Protein AF-A0AAE5A9V1-F1 (afdb_monomer)

Mean predicted aligned error: 4.21 Å

pLDDT: mean 91.87, std 10.23, range [45.25, 98.25]

Secondary structure (DSSP, 8-state):
---EEEE-SSHHHHHHHHHHTT---EEE-HHHHHHH-TTTT---SEEEE-GGGPSPPHHHHHHHGGGGTTTT-EEEE--PPPGGG--

Sequence (87 aa):
MRKVIVVAGGVERARVLAEELGIEGFHTSPRAIRDGGACRGLTADLILIDDTAWPLDEQAHGTLAPTLLGSGGQMYRLERISDEGRP

Structure (mmCIF, N/CA/C/O backbone):
data_AF-A0AAE5A9V1-F1
#
_entry.id   AF-A0AAE5A9V1-F1
#
loop_
_atom_site.group_PDB
_atom_site.id
_atom_site.type_symbol
_atom_site.label_atom_id
_atom_site.label_alt_id
_atom_site.label_comp_id
_atom_site.label_asym_id
_atom_site.label_entity_id
_atom_site.label_seq_id
_atom_site.pdbx_PDB_ins_code
_atom_site.Cartn_x
_atom_site.Cartn_y
_atom_site.Cartn_z
_atom_site.occupancy
_atom_site.B_iso_or_equiv
_atom_site.auth_seq_id
_atom_site.auth_comp_id
_atom_site.auth_asym_id
_atom_site.auth_atom_id
_atom_site.pdbx_PDB_model_num
ATOM 1 N N . MET A 1 1 ? -11.918 8.659 9.103 1.00 67.62 1 MET A N 1
ATOM 2 C CA . MET A 1 1 ? -11.427 8.250 7.769 1.00 67.62 1 MET A CA 1
ATOM 3 C C . MET A 1 1 ? -10.606 6.986 7.927 1.00 67.62 1 MET A C 1
ATOM 5 O O . MET A 1 1 ? -9.880 6.893 8.910 1.00 67.62 1 MET A O 1
ATOM 9 N N . ARG A 1 2 ? -10.770 6.017 7.022 1.00 85.88 2 ARG A N 1
ATOM 10 C CA . ARG A 1 2 ? -10.033 4.747 7.049 1.00 85.88 2 ARG A CA 1
ATOM 11 C C . ARG A 1 2 ? -8.614 4.982 6.525 1.00 85.88 2 ARG A C 1
ATOM 13 O O . ARG A 1 2 ? -8.462 5.610 5.485 1.00 85.88 2 ARG A O 1
ATOM 20 N N . LYS A 1 3 ? -7.588 4.518 7.235 1.00 95.19 3 LYS A N 1
ATOM 21 C CA . LYS A 1 3 ? -6.183 4.658 6.826 1.00 95.19 3 LYS A CA 1
ATOM 22 C C . LYS A 1 3 ? -5.851 3.556 5.828 1.00 95.19 3 LYS A C 1
ATOM 24 O O . LYS A 1 3 ? -5.739 2.394 6.219 1.00 95.19 3 LYS A O 1
ATOM 29 N N . VAL A 1 4 ? -5.718 3.907 4.554 1.00 97.69 4 VAL A N 1
ATOM 30 C CA . VAL A 1 4 ? -5.405 2.947 3.490 1.00 97.69 4 VAL A CA 1
ATOM 31 C C . VAL A 1 4 ? -3.966 3.134 3.026 1.00 97.69 4 VAL A C 1
ATOM 33 O O . VAL A 1 4 ? -3.520 4.264 2.831 1.00 97.69 4 VAL A O 1
ATOM 36 N N . ILE A 1 5 ? -3.242 2.032 2.840 1.00 98.06 5 ILE A N 1
ATOM 37 C CA . ILE A 1 5 ? -1.973 2.006 2.108 1.00 98.06 5 ILE A CA 1
ATOM 38 C C . ILE A 1 5 ? -2.221 1.309 0.772 1.00 98.06 5 ILE A C 1
ATOM 40 O O . ILE A 1 5 ? -2.749 0.200 0.744 1.00 98.06 5 ILE A O 1
ATOM 44 N N . VAL A 1 6 ? -1.818 1.935 -0.329 1.00 98.25 6 VAL A N 1
ATOM 45 C CA . VAL A 1 6 ? -1.858 1.340 -1.669 1.00 98.25 6 VAL A CA 1
ATOM 46 C C . VAL A 1 6 ? -0.428 1.067 -2.118 1.00 98.25 6 VAL A C 1
ATOM 48 O O . VAL A 1 6 ? 0.421 1.961 -2.113 1.00 98.25 6 VAL A O 1
ATOM 51 N N . VAL A 1 7 ? -0.154 -0.180 -2.484 1.00 98.25 7 VAL A N 1
ATOM 52 C CA . VAL A 1 7 ? 1.159 -0.671 -2.901 1.00 98.25 7 VAL A CA 1
ATOM 53 C C . VAL A 1 7 ? 1.063 -1.130 -4.347 1.00 98.25 7 VAL A C 1
ATOM 55 O O . VAL A 1 7 ? 0.237 -1.976 -4.669 1.00 98.25 7 VAL A O 1
ATOM 58 N N . ALA A 1 8 ? 1.926 -0.611 -5.211 1.00 98.12 8 ALA A N 1
ATOM 59 C CA . ALA A 1 8 ? 2.047 -1.077 -6.590 1.00 98.12 8 ALA A CA 1
ATOM 60 C C . ALA A 1 8 ? 3.513 -1.127 -7.030 1.00 98.12 8 ALA A C 1
ATOM 62 O O . ALA A 1 8 ? 4.406 -0.750 -6.267 1.00 98.12 8 ALA A O 1
ATOM 63 N N . GLY A 1 9 ? 3.790 -1.588 -8.255 1.00 96.75 9 GLY A N 1
ATOM 64 C CA . GLY A 1 9 ? 5.157 -1.672 -8.785 1.00 96.75 9 GLY A CA 1
ATOM 65 C C . GLY A 1 9 ? 5.920 -0.336 -8.720 1.00 96.75 9 GLY A C 1
ATOM 66 O O . GLY A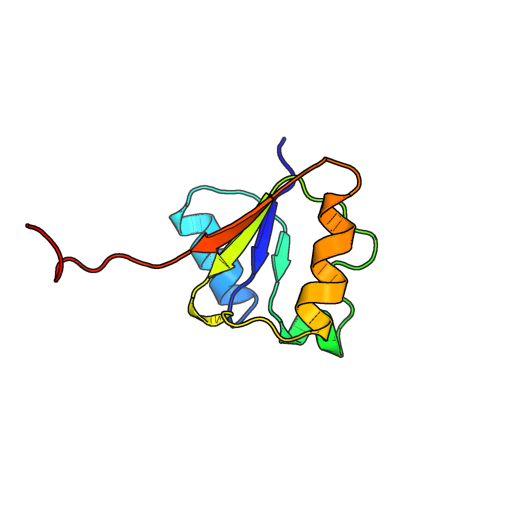 1 9 ? 7.144 -0.313 -8.590 1.00 96.75 9 GLY A O 1
ATOM 67 N N . GLY A 1 10 ? 5.193 0.788 -8.702 1.00 97.25 10 GLY A N 1
ATOM 68 C CA . GLY A 1 10 ? 5.712 2.132 -8.451 1.00 97.25 10 GLY A CA 1
ATOM 69 C C . GLY A 1 10 ? 4.721 3.009 -7.680 1.00 97.25 10 GLY A C 1
ATOM 70 O O . GLY A 1 10 ? 3.518 2.756 -7.691 1.00 97.25 10 GLY A O 1
ATOM 71 N N . VAL A 1 11 ? 5.228 4.073 -7.047 1.00 97.38 11 VAL A N 1
ATOM 72 C CA . VAL A 1 11 ? 4.411 5.029 -6.269 1.00 97.38 11 VAL A CA 1
ATOM 73 C C . VAL A 1 11 ? 3.350 5.697 -7.146 1.00 97.38 11 VAL A C 1
ATOM 75 O O . VAL A 1 11 ? 2.198 5.810 -6.742 1.00 97.38 11 VAL A O 1
ATOM 78 N N . GLU A 1 12 ? 3.719 6.076 -8.372 1.00 97.69 12 GLU A N 1
ATOM 79 C CA . GLU A 1 12 ? 2.785 6.693 -9.318 1.00 97.69 12 GLU A CA 1
ATOM 80 C C . GLU A 1 12 ? 1.672 5.725 -9.737 1.00 97.69 12 GLU A C 1
ATOM 82 O O . GLU A 1 12 ? 0.504 6.097 -9.766 1.00 97.69 12 GLU A O 1
ATOM 87 N N . ARG A 1 13 ? 2.002 4.446 -9.963 1.00 97.19 13 ARG A N 1
ATOM 88 C CA . ARG A 1 13 ? 0.997 3.409 -10.235 1.00 97.19 13 ARG A CA 1
ATOM 89 C C . ARG A 1 13 ? 0.043 3.227 -9.051 1.00 97.19 13 ARG A C 1
ATOM 91 O O . ARG A 1 13 ? -1.155 3.094 -9.270 1.00 97.19 13 ARG A O 1
ATOM 98 N N . ALA A 1 14 ? 0.553 3.256 -7.820 1.00 98.25 14 ALA A N 1
ATOM 99 C CA . ALA A 1 14 ? -0.276 3.167 -6.619 1.00 98.25 14 ALA A CA 1
ATOM 100 C C . ALA A 1 14 ? -1.222 4.371 -6.483 1.00 98.25 14 ALA A C 1
ATOM 102 O O . ALA A 1 14 ? -2.381 4.185 -6.123 1.00 98.25 14 ALA A O 1
ATOM 103 N N . ARG A 1 15 ? -0.756 5.582 -6.821 1.00 98.25 15 ARG A N 1
ATOM 104 C CA . ARG A 1 15 ? -1.586 6.797 -6.870 1.00 98.25 15 ARG A CA 1
ATOM 105 C C . ARG A 1 15 ? -2.706 6.662 -7.902 1.00 98.25 15 ARG A C 1
ATOM 107 O O . ARG A 1 15 ? -3.864 6.863 -7.560 1.00 98.25 15 ARG A O 1
ATOM 114 N N . VAL A 1 16 ? -2.372 6.266 -9.131 1.00 97.25 16 VAL A N 1
ATOM 115 C CA . VAL A 1 16 ? -3.358 6.053 -10.205 1.00 97.25 16 VAL A CA 1
ATOM 116 C C . VAL A 1 16 ? -4.381 4.985 -9.813 1.00 97.25 16 VAL A C 1
ATOM 118 O O . VAL A 1 16 ? -5.574 5.191 -9.993 1.00 97.25 16 VAL A O 1
ATOM 121 N N . LEU A 1 17 ? -3.947 3.868 -9.220 1.00 96.62 17 LEU A N 1
ATOM 122 C CA . LEU A 1 17 ? -4.865 2.830 -8.744 1.00 96.62 17 LEU A CA 1
ATOM 123 C C . LEU A 1 17 ? -5.806 3.349 -7.647 1.00 96.62 17 LEU A C 1
ATOM 125 O O . LEU A 1 17 ? -6.988 3.016 -7.645 1.00 96.62 17 LEU A O 1
ATOM 129 N N . ALA A 1 18 ? -5.300 4.164 -6.721 1.00 97.19 18 ALA A N 1
ATOM 130 C CA . ALA A 1 18 ? -6.122 4.781 -5.686 1.00 97.19 18 ALA A CA 1
ATOM 131 C C . ALA A 1 18 ? -7.195 5.703 -6.297 1.00 97.19 18 ALA A C 1
ATOM 133 O O . ALA A 1 18 ? -8.358 5.631 -5.903 1.00 97.19 18 ALA A O 1
ATOM 134 N N . GLU A 1 19 ? -6.830 6.488 -7.317 1.00 97.38 19 GLU A N 1
ATOM 135 C CA . GLU A 1 19 ? -7.760 7.334 -8.077 1.00 97.38 19 GLU A CA 1
ATOM 136 C C . GLU A 1 19 ? -8.813 6.517 -8.834 1.00 97.38 19 GLU A C 1
ATOM 138 O O . GLU A 1 19 ? -9.999 6.827 -8.741 1.00 97.38 19 GLU A O 1
ATOM 143 N N . GLU A 1 20 ? -8.410 5.442 -9.522 1.00 95.44 20 GLU A N 1
ATOM 144 C CA . GLU A 1 20 ? -9.325 4.523 -10.218 1.00 95.44 20 GLU A CA 1
ATOM 145 C C . GLU A 1 20 ? -10.371 3.918 -9.266 1.00 95.44 20 GLU A C 1
ATOM 147 O O . GLU A 1 20 ? -11.524 3.720 -9.650 1.00 95.44 20 GLU A O 1
ATOM 152 N N . LEU A 1 21 ? -9.977 3.628 -8.022 1.00 94.62 21 LEU A N 1
ATOM 153 C CA . LEU A 1 21 ? -10.846 3.030 -7.006 1.00 94.62 21 LEU A CA 1
ATOM 154 C C . LEU A 1 21 ? -11.613 4.065 -6.165 1.00 94.62 21 LEU A C 1
ATOM 156 O O . LEU A 1 21 ? -12.437 3.673 -5.337 1.00 94.62 21 LEU A O 1
ATOM 160 N N . GLY A 1 22 ? -11.354 5.365 -6.342 1.00 96.06 22 GLY A N 1
ATOM 161 C CA . GLY A 1 22 ? -11.941 6.424 -5.514 1.00 96.06 22 GLY A CA 1
ATOM 162 C C . GLY A 1 22 ? -11.520 6.346 -4.041 1.00 96.06 22 GLY A C 1
ATOM 163 O O . GLY A 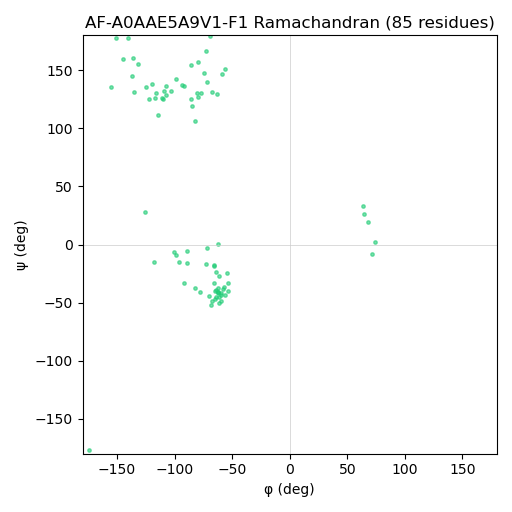1 22 ? -12.316 6.644 -3.150 1.00 96.06 22 GLY A O 1
ATOM 164 N N . ILE A 1 23 ? -10.291 5.898 -3.776 1.00 94.88 23 ILE A N 1
ATOM 165 C CA . ILE A 1 23 ? -9.743 5.701 -2.431 1.00 94.88 23 ILE A CA 1
ATOM 166 C C . ILE A 1 23 ? -8.676 6.760 -2.160 1.00 94.88 23 ILE A C 1
ATOM 168 O O . ILE A 1 23 ? -7.751 6.942 -2.942 1.00 94.88 23 ILE A O 1
ATOM 172 N N . GLU A 1 24 ? -8.754 7.407 -1.001 1.00 94.94 24 GLU A N 1
ATOM 173 C CA . GLU A 1 24 ? -7.667 8.238 -0.481 1.00 94.94 24 GLU A CA 1
ATOM 174 C C . GLU A 1 24 ? -6.751 7.406 0.426 1.00 94.94 24 GLU A C 1
ATOM 176 O O . GLU A 1 24 ? -7.222 6.628 1.263 1.00 94.94 24 GLU A O 1
ATOM 181 N N . GLY A 1 25 ? -5.432 7.564 0.290 1.00 94.81 25 GLY A N 1
ATOM 182 C CA . GLY A 1 25 ? -4.487 6.788 1.084 1.00 94.81 25 GLY A CA 1
ATOM 183 C C . GLY A 1 25 ? -3.025 7.179 0.907 1.00 94.81 25 GLY A C 1
ATOM 184 O O . GLY A 1 25 ? -2.672 8.123 0.203 1.00 94.81 25 GLY A O 1
ATOM 185 N N . PHE A 1 26 ? -2.158 6.433 1.587 1.00 97.12 26 PHE A N 1
ATOM 186 C CA . PHE A 1 26 ? -0.713 6.514 1.413 1.00 97.12 26 PHE A CA 1
ATOM 187 C C . PHE A 1 26 ? -0.286 5.614 0.249 1.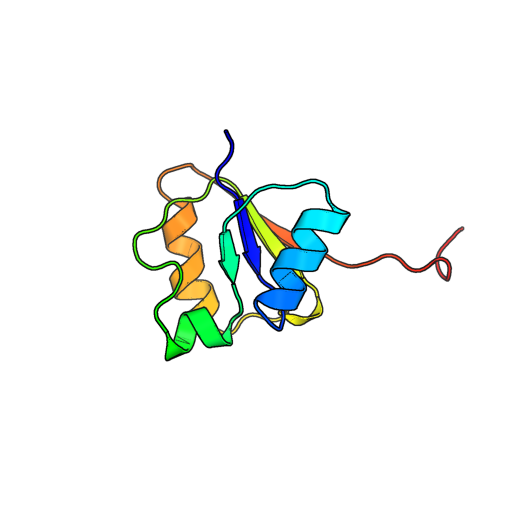00 97.12 26 PHE A C 1
ATOM 189 O O . PHE A 1 26 ? -0.577 4.419 0.251 1.00 97.12 26 PHE A O 1
ATOM 196 N N . HIS A 1 27 ? 0.418 6.169 -0.734 1.00 97.94 27 HIS A N 1
ATOM 197 C CA . HIS A 1 27 ? 0.830 5.451 -1.942 1.00 97.94 27 HIS A CA 1
ATOM 198 C C . HIS A 1 27 ? 2.307 5.073 -1.859 1.00 97.94 27 HIS A C 1
ATOM 200 O O . HIS A 1 27 ? 3.150 5.907 -1.529 1.00 97.94 27 HIS A O 1
ATOM 206 N N . THR A 1 28 ? 2.646 3.823 -2.167 1.00 98.12 28 THR A N 1
ATOM 207 C CA . THR A 1 28 ? 4.028 3.342 -2.072 1.00 98.12 28 THR A CA 1
ATOM 208 C C . THR A 1 28 ? 4.330 2.221 -3.069 1.00 98.12 28 THR A C 1
ATOM 210 O O . THR A 1 28 ? 3.465 1.766 -3.816 1.00 98.12 28 THR A O 1
ATOM 213 N N . SER A 1 29 ? 5.582 1.767 -3.076 1.00 97.81 29 SER A N 1
ATOM 214 C CA . SER A 1 29 ? 6.040 0.599 -3.824 1.00 97.81 29 SER A CA 1
ATOM 215 C C . SER A 1 29 ? 6.957 -0.285 -2.976 1.00 97.81 29 SER A C 1
ATOM 217 O O . SER A 1 29 ? 7.559 0.208 -2.015 1.00 97.81 29 SER A O 1
ATOM 219 N N . PRO A 1 30 ? 7.151 -1.569 -3.339 1.00 97.25 30 PRO A N 1
ATOM 220 C CA . PRO A 1 30 ? 8.102 -2.443 -2.652 1.00 97.25 30 PRO A CA 1
ATOM 221 C C . PRO A 1 30 ? 9.508 -1.835 -2.573 1.00 97.25 30 PRO A C 1
ATOM 223 O O . PRO A 1 30 ? 10.149 -1.873 -1.526 1.00 97.25 30 PRO A O 1
ATOM 226 N N . ARG A 1 31 ? 9.960 -1.174 -3.647 1.00 95.50 31 ARG A N 1
ATOM 227 C CA . ARG A 1 31 ? 11.255 -0.482 -3.670 1.00 95.50 31 ARG A CA 1
ATOM 228 C C . ARG A 1 31 ? 11.334 0.644 -2.634 1.00 95.50 31 ARG A C 1
ATOM 230 O O . ARG A 1 31 ? 12.325 0.738 -1.919 1.00 95.50 31 ARG A O 1
ATOM 237 N N . ALA A 1 32 ? 10.299 1.479 -2.526 1.00 95.44 32 ALA A N 1
ATOM 238 C CA . ALA A 1 32 ? 10.271 2.572 -1.552 1.00 95.44 32 ALA A CA 1
ATOM 239 C C . ALA A 1 32 ? 10.247 2.059 -0.101 1.00 95.44 32 ALA A C 1
ATOM 241 O O . ALA A 1 32 ? 10.840 2.674 0.786 1.00 95.44 32 ALA A O 1
ATOM 242 N N . ILE A 1 33 ? 9.601 0.915 0.139 1.00 94.56 33 ILE A N 1
ATOM 243 C CA . ILE A 1 33 ? 9.583 0.251 1.447 1.00 94.56 33 ILE A CA 1
ATOM 244 C C . ILE A 1 33 ? 10.979 -0.270 1.809 1.00 94.56 33 ILE A C 1
ATOM 246 O O . ILE A 1 33 ? 11.468 0.001 2.907 1.00 94.56 33 ILE A O 1
ATOM 250 N N . ARG A 1 34 ? 11.640 -0.977 0.883 1.00 91.69 34 ARG A N 1
ATOM 251 C CA . ARG A 1 34 ? 12.959 -1.573 1.130 1.00 91.69 34 ARG A CA 1
ATOM 252 C C . ARG A 1 34 ? 14.073 -0.543 1.280 1.00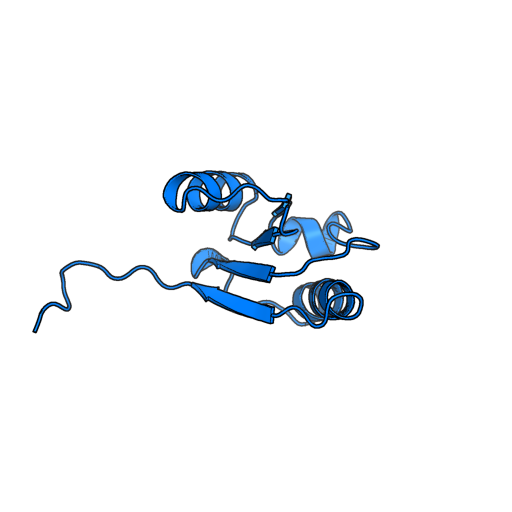 91.69 34 ARG A C 1
ATOM 254 O O . ARG A 1 34 ? 14.798 -0.582 2.271 1.00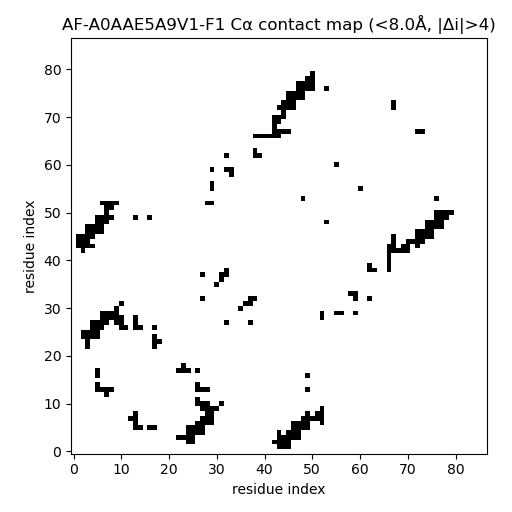 91.69 34 ARG A O 1
ATOM 261 N N . ASP A 1 35 ? 14.189 0.364 0.313 1.00 89.00 35 ASP A N 1
ATOM 262 C CA . ASP A 1 35 ? 15.348 1.257 0.184 1.00 89.00 35 ASP A CA 1
ATOM 263 C C . ASP A 1 35 ? 15.124 2.585 0.922 1.00 89.00 35 ASP A C 1
ATOM 265 O O . ASP A 1 35 ? 16.061 3.186 1.442 1.00 89.00 35 ASP A O 1
ATOM 269 N N . GLY A 1 36 ? 13.872 3.052 0.964 1.00 79.31 36 GLY A N 1
ATOM 270 C CA . GLY A 1 36 ? 13.495 4.351 1.527 1.00 79.31 36 GLY A CA 1
ATOM 271 C C . GLY A 1 36 ? 12.909 4.286 2.937 1.00 79.31 36 GLY A C 1
ATOM 272 O O . GLY A 1 36 ? 12.651 5.328 3.533 1.00 79.31 36 GLY A O 1
ATOM 273 N N . GLY A 1 37 ? 12.665 3.086 3.476 1.00 86.00 37 GLY A N 1
ATOM 274 C CA . GLY A 1 37 ? 12.046 2.908 4.791 1.00 86.00 37 GLY A CA 1
ATOM 275 C C . GLY A 1 37 ? 10.578 3.342 4.857 1.00 86.00 37 GLY A C 1
ATOM 276 O O . GLY A 1 37 ? 10.069 3.586 5.954 1.00 86.00 37 GLY A O 1
ATOM 277 N N . ALA A 1 38 ? 9.892 3.446 3.712 1.00 88.81 38 ALA A N 1
ATOM 278 C CA . ALA A 1 38 ? 8.477 3.799 3.670 1.00 88.81 38 ALA A CA 1
ATOM 279 C C . ALA A 1 38 ? 7.633 2.831 4.521 1.00 88.81 38 ALA A C 1
ATOM 281 O O . ALA A 1 38 ? 7.961 1.655 4.671 1.00 88.81 38 ALA A O 1
ATOM 282 N N . CYS A 1 39 ? 6.516 3.331 5.052 1.00 91.75 39 CYS A N 1
ATOM 283 C CA . CYS A 1 39 ? 5.576 2.612 5.926 1.00 91.75 39 CYS A CA 1
ATOM 284 C C . CYS A 1 39 ? 6.055 2.303 7.354 1.00 91.75 39 CYS A C 1
ATOM 286 O O . CYS A 1 39 ? 5.239 1.901 8.184 1.00 91.75 39 CYS A O 1
ATOM 288 N N . ARG A 1 40 ? 7.327 2.546 7.699 1.00 88.75 40 ARG A N 1
ATOM 289 C CA . ARG A 1 40 ? 7.797 2.394 9.086 1.00 88.75 40 ARG A CA 1
ATOM 290 C C . ARG A 1 40 ? 7.087 3.381 10.013 1.00 88.75 40 ARG A C 1
ATOM 292 O O . ARG A 1 40 ? 7.036 4.575 9.737 1.00 88.75 40 ARG A O 1
ATOM 299 N N . GLY A 1 41 ? 6.545 2.869 11.118 1.00 89.12 41 GLY A N 1
ATOM 300 C CA . GLY A 1 41 ? 5.813 3.666 12.109 1.00 89.12 41 GLY A CA 1
ATOM 301 C C . GLY A 1 41 ? 4.410 4.106 11.673 1.00 89.12 41 GLY A C 1
ATOM 302 O O . GLY A 1 41 ? 3.737 4.802 12.431 1.00 89.12 41 GLY A O 1
ATOM 303 N N . LEU A 1 42 ? 3.948 3.706 10.482 1.00 92.25 42 LEU A N 1
ATOM 304 C CA . LEU A 1 42 ? 2.578 3.975 10.053 1.00 92.25 42 LEU A CA 1
ATOM 305 C C . LEU A 1 42 ? 1.594 2.980 10.675 1.00 92.25 42 LEU A C 1
ATOM 307 O O . LEU A 1 42 ? 1.943 1.859 11.039 1.00 92.25 42 LEU A O 1
ATOM 311 N N . THR A 1 43 ? 0.334 3.404 10.745 1.00 94.56 43 THR A N 1
ATOM 312 C CA . THR A 1 43 ? -0.806 2.544 11.080 1.00 94.56 43 THR A CA 1
ATOM 313 C C . THR A 1 43 ? -1.786 2.553 9.916 1.00 94.56 43 THR A C 1
ATOM 315 O O . THR A 1 43 ? -2.044 3.613 9.344 1.00 94.56 43 THR A O 1
ATOM 318 N N . ALA A 1 44 ? -2.333 1.391 9.571 1.00 96.00 44 ALA A N 1
ATOM 319 C CA . ALA A 1 44 ? -3.271 1.226 8.469 1.00 96.00 44 ALA A CA 1
ATOM 320 C C . ALA A 1 44 ? -4.425 0.305 8.867 1.00 96.00 44 ALA A C 1
ATOM 322 O O . ALA A 1 44 ? -4.235 -0.658 9.599 1.00 96.00 44 ALA A O 1
ATOM 323 N N . ASP A 1 45 ? -5.620 0.588 8.360 1.00 96.88 45 ASP A N 1
ATOM 324 C CA . ASP A 1 45 ? -6.815 -0.253 8.511 1.00 96.88 45 ASP A CA 1
ATOM 325 C C . ASP A 1 45 ? -7.012 -1.175 7.293 1.00 96.88 45 ASP A C 1
ATOM 327 O O . ASP A 1 45 ? -7.840 -2.094 7.310 1.00 96.88 45 ASP A O 1
ATOM 331 N N . LEU A 1 46 ? -6.315 -0.870 6.195 1.00 97.31 46 LEU A N 1
ATOM 332 C CA . LEU A 1 46 ? -6.386 -1.576 4.924 1.00 97.31 46 LEU A CA 1
ATOM 333 C C . LEU A 1 46 ? -5.084 -1.386 4.138 1.00 97.31 46 LEU A C 1
ATOM 335 O O . LEU A 1 46 ? -4.587 -0.266 4.021 1.00 97.31 46 LEU A O 1
ATOM 339 N N . ILE A 1 47 ? -4.570 -2.466 3.560 1.00 98.00 47 ILE A N 1
ATOM 340 C CA . ILE A 1 47 ? -3.460 -2.441 2.606 1.00 98.00 47 ILE A CA 1
ATOM 341 C C . ILE A 1 47 ? -3.935 -3.097 1.312 1.00 98.00 47 ILE A C 1
ATOM 343 O O . ILE A 1 47 ? -4.408 -4.231 1.332 1.00 98.00 47 ILE A O 1
ATOM 347 N N . LEU A 1 48 ? -3.813 -2.387 0.197 1.00 98.12 48 LEU A N 1
ATOM 348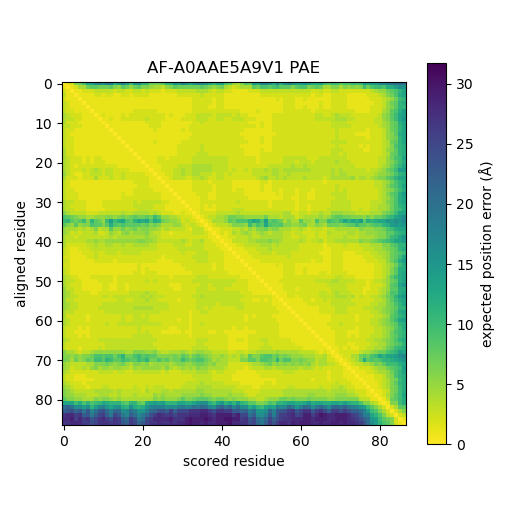 C CA . LEU A 1 48 ? -4.178 -2.864 -1.134 1.00 98.12 48 LEU A CA 1
ATOM 349 C C . LEU A 1 48 ? -2.912 -3.048 -1.964 1.00 98.12 48 LEU A C 1
ATOM 351 O O . LEU A 1 48 ? -2.118 -2.117 -2.073 1.00 98.12 48 LEU A O 1
ATOM 355 N N . ILE A 1 49 ? -2.718 -4.233 -2.534 1.00 98.19 49 ILE A N 1
ATOM 356 C CA . ILE A 1 49 ? -1.531 -4.581 -3.317 1.00 98.19 49 ILE A CA 1
ATOM 357 C C . ILE A 1 49 ? -1.951 -4.820 -4.761 1.00 98.19 49 ILE A C 1
ATOM 359 O O . ILE A 1 49 ? -2.630 -5.802 -5.041 1.00 98.19 49 ILE A O 1
ATOM 363 N N . ASP A 1 50 ? -1.540 -3.934 -5.664 1.00 97.00 50 ASP A N 1
ATOM 364 C CA . ASP A 1 50 ? -1.667 -4.115 -7.113 1.00 97.00 50 ASP A CA 1
ATOM 365 C C . ASP A 1 50 ? -0.918 -5.381 -7.546 1.00 97.00 50 ASP A C 1
ATOM 367 O O . ASP A 1 50 ? 0.142 -5.714 -7.005 1.00 97.00 50 ASP A O 1
ATOM 371 N N . ASP A 1 51 ? -1.432 -6.057 -8.564 1.00 95.25 51 ASP A N 1
ATOM 372 C CA . ASP A 1 51 ? -0.791 -7.222 -9.174 1.00 95.25 51 ASP A CA 1
ATOM 373 C C . ASP A 1 51 ? 0.654 -6.933 -9.615 1.00 95.25 51 ASP A C 1
ATOM 375 O O . ASP A 1 51 ? 1.522 -7.786 -9.450 1.00 95.25 51 ASP A O 1
ATOM 379 N N . THR A 1 52 ? 0.951 -5.707 -10.054 1.00 95.50 52 THR A N 1
ATOM 380 C CA . THR A 1 52 ? 2.308 -5.271 -10.430 1.00 95.50 52 THR A CA 1
ATOM 381 C C . THR A 1 52 ? 3.314 -5.231 -9.272 1.00 95.50 52 THR A C 1
ATOM 383 O O . THR A 1 52 ? 4.521 -5.175 -9.515 1.00 95.50 52 THR A O 1
ATOM 386 N N . ALA A 1 53 ? 2.854 -5.231 -8.016 1.00 96.75 53 ALA A N 1
ATOM 387 C CA . ALA A 1 53 ? 3.700 -5.358 -6.826 1.00 96.75 53 ALA A CA 1
ATOM 388 C C . ALA A 1 53 ? 3.742 -6.783 -6.265 1.00 96.75 53 ALA A C 1
ATOM 390 O O . ALA A 1 53 ? 4.513 -7.037 -5.340 1.00 96.75 53 ALA A O 1
ATOM 391 N N . TRP A 1 54 ? 2.904 -7.690 -6.769 1.00 95.44 54 TRP A N 1
ATOM 392 C CA . TRP A 1 54 ? 2.802 -9.049 -6.264 1.00 95.44 54 TRP A CA 1
ATOM 393 C C . TRP A 1 54 ? 3.714 -10.007 -7.055 1.00 95.44 54 TRP A C 1
ATOM 395 O O . TRP A 1 54 ? 3.733 -9.950 -8.283 1.00 95.44 54 TRP A O 1
ATOM 405 N N . PRO A 1 55 ? 4.435 -10.937 -6.398 1.00 95.75 55 PRO A N 1
ATOM 406 C CA . PRO A 1 55 ? 4.523 -11.138 -4.952 1.00 95.75 55 PRO A CA 1
ATOM 407 C C . PRO A 1 55 ? 5.373 -10.073 -4.247 1.00 95.75 55 PRO A C 1
ATOM 409 O O . PRO A 1 55 ? 6.374 -9.599 -4.783 1.00 95.75 55 PRO A O 1
ATOM 412 N N . LEU A 1 56 ? 5.001 -9.746 -3.005 1.00 95.25 56 LEU A N 1
ATOM 413 C CA . LEU A 1 56 ? 5.871 -8.970 -2.123 1.00 95.25 56 LEU A CA 1
ATOM 414 C C . LEU A 1 56 ? 7.050 -9.832 -1.670 1.00 95.25 56 LEU A C 1
ATOM 416 O O . LEU A 1 56 ? 6.873 -11.000 -1.323 1.00 95.25 56 LEU A O 1
ATOM 420 N N . ASP A 1 57 ? 8.238 -9.240 -1.604 1.00 94.31 57 ASP A N 1
ATOM 421 C CA . ASP A 1 57 ? 9.354 -9.868 -0.903 1.00 94.31 57 ASP A CA 1
ATOM 422 C C . ASP A 1 57 ? 9.173 -9.823 0.623 1.00 94.31 57 ASP A C 1
ATOM 424 O O . ASP A 1 57 ? 8.340 -9.091 1.171 1.00 94.31 57 ASP A O 1
ATOM 428 N N . GLU A 1 58 ? 9.990 -10.617 1.314 1.00 95.06 58 GLU A N 1
ATOM 429 C CA . GLU A 1 58 ? 9.956 -10.771 2.767 1.00 95.06 58 GLU A CA 1
ATOM 430 C C . GLU A 1 58 ? 10.151 -9.442 3.509 1.00 95.06 58 GLU A C 1
ATOM 432 O O . GLU A 1 58 ? 9.478 -9.187 4.506 1.00 95.06 58 GLU A O 1
ATOM 437 N N . GLN A 1 59 ? 11.021 -8.560 3.011 1.00 93.50 59 GLN A N 1
ATOM 438 C CA . GLN A 1 59 ? 11.304 -7.281 3.658 1.00 93.50 59 GLN A CA 1
ATOM 439 C C . GLN A 1 59 ? 10.111 -6.322 3.550 1.00 93.50 59 GLN A C 1
ATOM 441 O O . GLN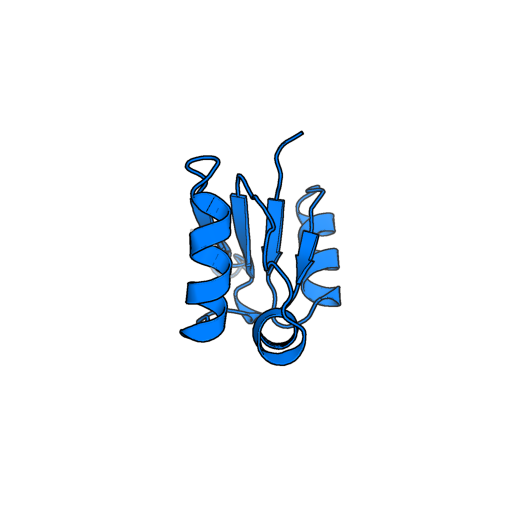 A 1 59 ? 9.742 -5.667 4.531 1.00 93.50 59 GLN A O 1
ATOM 446 N N . ALA A 1 60 ? 9.490 -6.235 2.373 1.00 95.19 60 ALA A N 1
ATOM 447 C CA . ALA A 1 60 ? 8.302 -5.426 2.147 1.00 95.19 60 ALA A CA 1
ATOM 448 C C . ALA A 1 60 ? 7.123 -5.955 2.973 1.00 95.19 60 ALA A C 1
ATOM 450 O O . ALA A 1 60 ? 6.477 -5.184 3.687 1.00 95.19 60 ALA A O 1
ATOM 451 N N . HIS A 1 61 ? 6.897 -7.271 2.955 1.00 95.50 61 HIS A N 1
ATOM 452 C CA . HIS A 1 61 ? 5.870 -7.916 3.768 1.00 95.50 61 HIS A CA 1
ATOM 453 C C . HIS A 1 61 ? 6.102 -7.691 5.272 1.00 95.50 61 HIS A C 1
ATOM 455 O O . HIS A 1 61 ? 5.197 -7.250 5.980 1.00 95.50 61 HIS A O 1
ATOM 461 N N . GLY A 1 62 ? 7.327 -7.912 5.757 1.00 95.06 62 GLY A N 1
ATOM 462 C CA . GLY A 1 62 ? 7.714 -7.710 7.156 1.00 95.06 62 GLY A CA 1
ATOM 463 C C . GLY A 1 62 ? 7.625 -6.254 7.620 1.00 95.06 62 GLY A C 1
ATOM 464 O O . GLY A 1 62 ? 7.429 -6.004 8.806 1.00 95.06 62 GLY A O 1
ATOM 465 N N . THR A 1 63 ? 7.701 -5.288 6.701 1.00 95.56 63 THR A N 1
ATOM 466 C CA . THR A 1 63 ? 7.472 -3.868 7.015 1.00 95.56 63 THR A CA 1
ATOM 467 C C . THR A 1 63 ? 5.984 -3.515 7.036 1.00 95.56 63 THR A C 1
ATOM 469 O O . THR A 1 63 ? 5.560 -2.718 7.870 1.00 95.56 63 THR A O 1
ATOM 472 N N . LEU A 1 64 ? 5.177 -4.098 6.144 1.00 95.75 64 LEU A N 1
ATOM 473 C CA . LEU A 1 64 ? 3.746 -3.804 6.035 1.00 95.75 64 LEU A CA 1
ATOM 474 C C . LEU A 1 64 ? 2.911 -4.492 7.120 1.00 95.75 64 LEU A C 1
ATOM 476 O O . LEU A 1 64 ? 2.009 -3.862 7.669 1.00 95.75 64 LEU A O 1
ATOM 480 N N . ALA A 1 65 ? 3.205 -5.748 7.464 1.00 95.19 65 ALA A N 1
ATOM 481 C CA . ALA A 1 65 ? 2.409 -6.512 8.426 1.00 95.19 65 ALA A CA 1
ATOM 482 C C . ALA A 1 65 ? 2.263 -5.816 9.802 1.00 95.19 65 ALA A C 1
ATOM 484 O O . ALA A 1 65 ? 1.137 -5.724 10.297 1.00 95.19 65 ALA A O 1
ATOM 485 N N . PRO A 1 66 ? 3.320 -5.226 10.401 1.00 94.88 66 PRO A N 1
ATOM 486 C CA . PRO A 1 66 ? 3.194 -4.491 11.660 1.00 94.88 66 PRO A CA 1
ATOM 487 C C . PRO A 1 66 ? 2.264 -3.273 11.598 1.00 94.88 66 PRO A C 1
ATOM 489 O O . PRO A 1 66 ? 1.675 -2.911 12.615 1.00 94.88 66 PRO A O 1
ATOM 492 N N . THR A 1 67 ? 2.088 -2.652 10.424 1.00 95.06 67 THR A N 1
ATOM 493 C CA . THR A 1 67 ? 1.231 -1.459 10.278 1.00 95.06 67 THR A CA 1
ATOM 494 C C . THR A 1 67 ? -0.253 -1.757 10.525 1.00 95.06 67 THR A C 1
ATOM 496 O O . THR A 1 67 ? -1.019 -0.841 10.824 1.00 95.06 67 THR A O 1
ATOM 499 N N . LEU A 1 68 ? -0.655 -3.033 10.462 1.00 95.56 68 LEU A N 1
ATOM 500 C CA . LEU A 1 68 ? -2.025 -3.498 10.697 1.00 95.56 68 LEU A CA 1
ATOM 501 C C . LEU A 1 68 ? -2.319 -3.829 12.171 1.00 95.56 68 LEU A C 1
ATOM 503 O O . LEU A 1 68 ? -3.483 -3.939 12.552 1.00 95.56 68 LEU A O 1
ATOM 507 N N . LEU A 1 69 ? -1.292 -3.986 13.019 1.00 89.38 69 LEU A N 1
ATOM 508 C CA . LEU A 1 69 ? -1.461 -4.475 14.397 1.00 89.38 69 LEU A CA 1
ATOM 509 C C . LEU A 1 69 ? -2.323 -3.546 15.260 1.00 89.38 69 LEU A C 1
ATOM 511 O O . LEU A 1 69 ? -3.115 -4.016 16.069 1.00 89.38 69 LEU A O 1
ATOM 515 N N . GLY A 1 70 ? -2.187 -2.230 15.079 1.00 83.31 70 GLY A N 1
ATOM 516 C CA . GLY A 1 70 ? -2.918 -1.240 15.877 1.00 83.31 70 GLY A CA 1
ATOM 517 C C . GLY A 1 70 ? -4.413 -1.136 15.554 1.00 83.31 70 GLY A C 1
ATOM 518 O O . GLY A 1 70 ? -5.158 -0.564 16.343 1.00 83.31 70 GLY A O 1
ATOM 519 N N . SER A 1 71 ? -4.849 -1.661 14.407 1.00 87.50 71 SER A N 1
ATOM 520 C CA . SER A 1 71 ? -6.227 -1.554 13.906 1.00 87.50 71 SER A CA 1
ATOM 521 C C . SER A 1 71 ? -6.927 -2.908 13.750 1.00 87.50 71 SER A C 1
ATOM 523 O O . SER A 1 71 ? -8.143 -2.941 13.576 1.00 87.50 71 SER A O 1
ATOM 525 N N . GLY A 1 72 ? -6.182 -4.022 13.765 1.00 89.06 72 GLY A N 1
ATOM 526 C CA . GLY A 1 72 ? -6.695 -5.316 13.303 1.00 89.06 72 GLY A CA 1
ATOM 527 C C . GLY A 1 72 ? -7.026 -5.315 11.804 1.00 89.06 72 GLY A C 1
ATOM 528 O O . GLY A 1 72 ? -7.923 -6.036 11.367 1.00 89.06 72 GLY A O 1
ATOM 529 N N . GLY A 1 73 ? -6.362 -4.450 11.029 1.00 93.81 73 GLY A N 1
ATOM 530 C CA . GLY A 1 73 ? -6.631 -4.251 9.609 1.00 93.81 73 GLY A CA 1
ATOM 531 C C . GLY A 1 73 ? -6.231 -5.443 8.737 1.00 93.81 73 GLY A C 1
ATOM 532 O O . GLY A 1 73 ? -5.729 -6.462 9.208 1.00 93.81 73 GLY A O 1
ATOM 533 N N . GLN A 1 74 ? -6.470 -5.315 7.433 1.00 96.75 74 GLN A N 1
ATOM 534 C CA . GLN A 1 74 ? -6.294 -6.415 6.482 1.00 96.75 74 GLN A CA 1
ATOM 535 C C . GLN A 1 74 ? -5.500 -5.997 5.249 1.00 96.75 74 GLN A C 1
ATOM 537 O O . GLN A 1 74 ? -5.481 -4.826 4.871 1.00 96.75 74 GLN A O 1
ATOM 542 N N . MET A 1 75 ? -4.867 -6.980 4.616 1.00 97.25 75 MET A N 1
ATOM 543 C CA . MET A 1 75 ? -4.099 -6.826 3.387 1.00 97.25 75 MET A CA 1
ATOM 544 C C . MET A 1 75 ? -4.757 -7.638 2.273 1.00 97.25 75 MET A C 1
ATOM 546 O O . MET A 1 75 ? -5.055 -8.815 2.468 1.00 97.25 75 MET A O 1
ATOM 550 N N . TYR A 1 76 ? -4.968 -7.018 1.116 1.00 97.62 76 TYR A N 1
ATOM 551 C CA . TYR A 1 76 ? -5.584 -7.645 -0.048 1.00 97.62 76 TYR A CA 1
ATOM 552 C C . TYR A 1 76 ? -4.672 -7.525 -1.261 1.00 97.62 76 TYR A C 1
ATOM 554 O O . TYR A 1 76 ? -4.151 -6.447 -1.545 1.00 97.62 76 TYR A O 1
ATOM 562 N N . ARG A 1 77 ? -4.537 -8.621 -2.009 1.00 96.88 77 ARG A N 1
ATOM 563 C CA . ARG A 1 77 ? -4.067 -8.571 -3.392 1.00 96.88 77 ARG A CA 1
ATOM 564 C C . ARG A 1 77 ? -5.240 -8.170 -4.278 1.00 96.88 77 ARG A C 1
ATOM 566 O O . ARG A 1 77 ? -6.313 -8.763 -4.190 1.00 96.88 77 ARG A O 1
ATOM 573 N N . LEU A 1 78 ? -5.010 -7.187 -5.129 1.00 95.19 78 LEU A N 1
ATOM 574 C CA . LEU A 1 78 ? -5.911 -6.781 -6.187 1.00 95.19 78 LEU A CA 1
ATOM 575 C C . LEU A 1 78 ? -5.451 -7.403 -7.500 1.00 95.19 78 LEU A C 1
ATOM 577 O O . LEU A 1 78 ? -4.259 -7.524 -7.775 1.00 95.19 78 LEU A O 1
ATOM 581 N N . GLU A 1 79 ? -6.423 -7.795 -8.305 1.00 90.19 79 GLU A N 1
ATOM 582 C CA . GLU A 1 79 ? -6.219 -8.310 -9.648 1.00 90.19 79 GLU A CA 1
ATOM 583 C C . GLU A 1 79 ? -7.247 -7.641 -10.550 1.00 90.19 79 GLU A C 1
ATOM 585 O O . GLU A 1 79 ? -8.427 -7.544 -10.197 1.00 90.19 79 GLU A O 1
ATOM 590 N N . ARG A 1 80 ? -6.794 -7.116 -11.689 1.00 86.81 80 ARG A N 1
ATOM 591 C CA . ARG A 1 80 ? -7.695 -6.499 -12.656 1.00 86.81 80 ARG A CA 1
ATOM 592 C C . ARG A 1 80 ? -8.360 -7.595 -13.469 1.00 86.81 80 ARG A C 1
ATOM 594 O O . ARG A 1 80 ? -7.682 -8.405 -14.088 1.00 86.81 80 ARG A O 1
ATOM 601 N N . ILE A 1 81 ? -9.684 -7.570 -13.515 1.00 86.69 81 ILE A N 1
ATOM 602 C CA . ILE A 1 81 ? -10.442 -8.434 -14.414 1.00 86.69 81 ILE A CA 1
ATOM 603 C C . ILE A 1 81 ? -10.518 -7.738 -15.776 1.00 86.69 81 ILE A C 1
ATOM 605 O O . ILE A 1 81 ? -11.029 -6.621 -15.866 1.00 86.69 81 ILE A O 1
ATOM 609 N N . SER A 1 82 ? -9.974 -8.363 -16.819 1.00 77.44 82 SER A N 1
ATOM 610 C CA . SER A 1 82 ? -10.221 -7.976 -18.210 1.00 77.44 82 SER A CA 1
ATOM 611 C C . SER A 1 82 ? -11.494 -8.659 -18.725 1.00 77.44 82 SER A C 1
ATOM 613 O O . SER A 1 82 ? -11.876 -9.728 -18.249 1.00 77.44 82 SER A O 1
ATOM 615 N N . ASP A 1 83 ? -12.151 -8.061 -19.723 1.00 67.50 83 ASP A N 1
ATOM 616 C CA . ASP A 1 83 ? -13.391 -8.575 -20.339 1.00 67.50 83 ASP A CA 1
ATOM 617 C C . ASP A 1 83 ? -13.248 -9.956 -21.024 1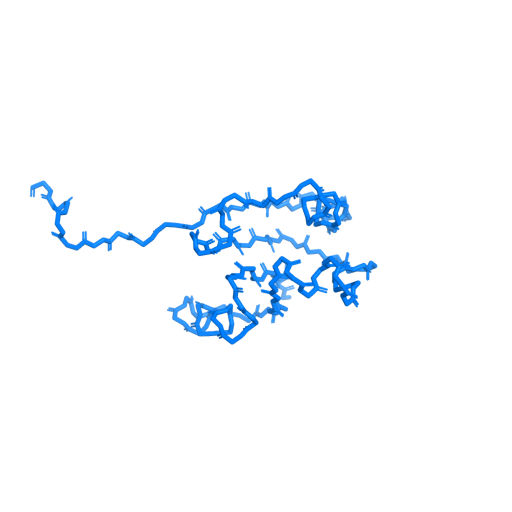.00 67.50 83 ASP A C 1
ATOM 619 O O . ASP A 1 83 ? -14.227 -10.500 -21.531 1.00 67.50 83 ASP A O 1
ATOM 623 N N . GLU A 1 84 ? -12.062 -10.571 -21.010 1.00 60.25 84 GLU A N 1
ATOM 624 C CA . GLU A 1 84 ? -11.816 -11.911 -21.567 1.00 60.25 84 GLU A CA 1
ATOM 625 C C . GLU A 1 84 ? -12.442 -13.048 -20.733 1.00 60.25 84 GLU A C 1
ATOM 627 O O . GLU A 1 84 ? -12.382 -14.210 -21.127 1.00 60.25 84 GLU A O 1
ATOM 632 N N . GLY A 1 85 ? -13.062 -12.723 -19.593 1.00 56.69 85 GLY A N 1
ATOM 633 C CA . GLY A 1 85 ? -13.636 -13.682 -18.646 1.00 56.69 85 GLY A CA 1
ATOM 634 C C . GLY A 1 85 ? -15.106 -13.457 -18.292 1.00 56.69 85 GLY A C 1
ATOM 635 O O . GLY A 1 85 ? -15.516 -13.812 -17.186 1.00 56.69 85 GLY A O 1
ATOM 636 N N . ARG A 1 86 ? -15.916 -12.861 -19.177 1.00 45.25 86 ARG A N 1
ATOM 637 C CA . ARG A 1 86 ? -17.378 -12.933 -19.012 1.00 45.25 86 ARG A CA 1
ATOM 638 C C . ARG A 1 86 ? -17.822 -14.394 -19.230 1.00 45.25 86 ARG A C 1
ATOM 640 O O . ARG A 1 86 ? -17.384 -14.973 -20.224 1.00 45.25 86 ARG A O 1
ATOM 647 N N . PRO A 1 87 ? -18.642 -15.008 -18.354 1.00 53.00 87 PRO A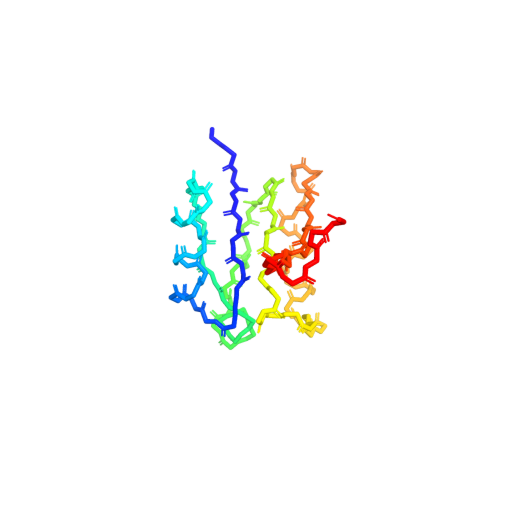 N 1
ATOM 648 C CA . PRO A 1 87 ? -19.364 -16.219 -18.738 1.00 53.00 87 PRO A CA 1
ATOM 649 C C . PRO A 1 87 ? -20.252 -15.969 -19.965 1.00 53.00 87 PRO A C 1
ATOM 651 O O . PRO A 1 87 ? -20.682 -14.805 -20.165 1.00 53.00 87 PRO A O 1
#

Nearest PDB structures (foldseek):
  3c3j-assembly1_A  TM=5.217E-01  e=5.481E-01  Escherichia coli K-12
  3hdv-assembly1_C  TM=5.340E-01  e=9.973E-01  Pseudomonas putida KT2440
  4b09-assembly5_J  TM=4.387E-01  e=9.973E-01  Escherichia coli str. K-12 substr. MG1655
  8gdu-assembly1_A  TM=4.578E-01  e=2.530E+00  Methanosarcina acetivorans C2A
  1v4t-assembly1_A  TM=4.501E-01  e=2.073E+00  Homo sapiens

Foldseek 3Di:
DFEEEFEAQAQVVSVVVCVVVVHDYHGGYLCCCVPVVPQAPAAGQEYEYEPRRPPRDPSSCVSNVVNDPVNVHDYDYDDDDDPPDDD

Organism: Mycolicibacterium fortuitum (NCBI:txid1766)

Radius of gyration: 12.9 Å; Cα contacts (8 Å, |Δi|>4): 152; chains: 1; bounding box: 35×24×37 Å

Solvent-accessible surface area (backbone atoms only — not comparable to full-atom values): 4890 Å² total; per-residue (Å²): 134,76,41,30,36,28,32,9,65,34,41,67,55,13,45,52,52,27,60,76,68,76,49,72,65,51,54,31,17,58,63,43,31,64,78,68,52,49,62,68,93,45,72,26,47,32,36,42,30,35,54,74,34,59,79,68,53,72,67,36,44,65,48,51,58,65,18,20,67,89,61,75,32,51,77,44,81,42,75,85,84,64,87,91,69,68,131